Protein AF-A0A9D5WCK4-F1 (afdb_monomer)

Sequence (118 aa):
MNGLLLRILKFCFLVIPVVLTLFILADETGAEFTATKATVRNKEISAKLKEAQMVLDERKKAKTLTQKEEINYQHWINIIRTKAVRKEQRGMSPQETEELSKSLDVLIIEIKTPVESK

pLDDT: mean 76.6, std 17.07, range [36.38, 95.81]

Foldseek 3Di:
DPPPVVVVVVVCVVVVVVVVVVVVVCVVVVVVVVVVVLVVLLVLLVVLLVLLVVLLVVCVVVVQDDPVRSVVLVVLSVVLVVQSVVCVVVPNDPVNSVVSNVSSVVSSCVSNDRPPDD

Mean predicted aligned error: 13.17 Å

Structure (mmCIF, N/CA/C/O backbone):
data_AF-A0A9D5WCK4-F1
#
_entry.id   AF-A0A9D5WCK4-F1
#
loop_
_atom_site.group_PDB
_atom_site.id
_atom_site.type_symbol
_atom_site.label_atom_id
_atom_site.label_alt_id
_atom_site.label_comp_id
_atom_site.label_asym_id
_atom_site.label_entity_id
_atom_site.label_seq_id
_atom_site.pdbx_PDB_ins_code
_atom_site.Cartn_x
_atom_site.Cartn_y
_atom_site.Cartn_z
_atom_site.occupancy
_atom_site.B_iso_or_equiv
_atom_site.auth_seq_id
_atom_site.auth_comp_id
_atom_site.auth_asym_id
_atom_site.auth_atom_id
_atom_site.pdbx_PDB_model_num
ATOM 1 N N . MET A 1 1 ? 37.402 -7.192 -64.177 1.00 49.53 1 MET A N 1
ATOM 2 C CA . MET A 1 1 ? 37.115 -7.590 -62.778 1.00 49.53 1 MET A CA 1
ATOM 3 C C . MET A 1 1 ? 36.560 -6.424 -61.931 1.00 49.53 1 MET A C 1
ATOM 5 O O . MET A 1 1 ? 36.938 -6.295 -60.780 1.00 49.53 1 MET A O 1
ATOM 9 N N . ASN A 1 2 ? 35.617 -5.603 -62.434 1.00 53.66 2 ASN A N 1
ATOM 10 C CA . ASN A 1 2 ? 35.193 -4.368 -61.726 1.00 53.66 2 ASN A CA 1
ATOM 11 C C . ASN A 1 2 ? 33.707 -4.331 -61.303 1.00 53.66 2 ASN A C 1
ATOM 13 O O . ASN A 1 2 ? 33.273 -3.379 -60.665 1.00 53.66 2 ASN A O 1
ATOM 17 N N . GLY A 1 3 ? 32.909 -5.355 -61.632 1.00 53.75 3 GLY A N 1
ATOM 18 C CA . GLY A 1 3 ? 31.467 -5.366 -61.333 1.00 53.75 3 GLY A CA 1
ATOM 19 C C . GLY A 1 3 ? 31.098 -5.856 -59.926 1.00 53.75 3 GLY A C 1
ATOM 20 O O . GLY A 1 3 ? 30.072 -5.451 -59.385 1.00 53.75 3 GLY A O 1
ATOM 21 N N . LEU A 1 4 ? 31.930 -6.712 -59.321 1.00 54.22 4 LEU A N 1
ATOM 22 C CA . LEU A 1 4 ? 31.644 -7.332 -58.022 1.00 54.22 4 LEU A CA 1
ATOM 23 C C . LEU A 1 4 ? 31.910 -6.366 -56.856 1.00 54.22 4 LEU A C 1
ATOM 25 O O . LEU A 1 4 ? 31.062 -6.221 -55.979 1.00 54.22 4 LEU A O 1
ATOM 29 N N . LEU A 1 5 ? 33.030 -5.633 -56.900 1.00 54.12 5 LEU A N 1
ATOM 30 C CA . LEU A 1 5 ? 33.381 -4.636 -55.880 1.00 54.12 5 LEU A CA 1
ATOM 31 C C . LEU A 1 5 ? 32.341 -3.505 -55.799 1.00 54.12 5 LEU A C 1
ATOM 33 O O . LEU A 1 5 ? 31.961 -3.086 -54.710 1.00 54.12 5 LEU A O 1
ATOM 37 N N . LEU A 1 6 ? 31.826 -3.057 -56.950 1.00 54.88 6 LEU A N 1
ATOM 38 C CA . LEU A 1 6 ? 30.839 -1.976 -57.026 1.00 54.88 6 LEU A CA 1
ATOM 39 C C . LEU A 1 6 ? 29.463 -2.392 -56.471 1.00 54.88 6 LEU A C 1
ATOM 41 O O . LEU A 1 6 ? 28.736 -1.564 -55.922 1.00 54.88 6 LEU A O 1
ATOM 45 N N . ARG A 1 7 ? 29.103 -3.678 -56.596 1.00 55.78 7 ARG A N 1
ATOM 46 C CA . ARG A 1 7 ? 27.863 -4.234 -56.031 1.00 55.78 7 ARG A CA 1
ATOM 47 C C . ARG A 1 7 ? 27.941 -4.383 -54.513 1.00 55.78 7 ARG A C 1
ATOM 49 O O . ARG A 1 7 ? 26.968 -4.050 -53.846 1.00 55.78 7 ARG A O 1
ATOM 56 N N . ILE A 1 8 ? 29.088 -4.803 -53.978 1.00 58.22 8 ILE A N 1
ATOM 57 C CA . ILE A 1 8 ? 29.318 -4.911 -52.528 1.00 58.22 8 ILE A CA 1
ATOM 58 C C . ILE A 1 8 ? 29.298 -3.522 -51.876 1.00 58.22 8 ILE A C 1
ATOM 60 O O . ILE A 1 8 ? 28.617 -3.331 -50.873 1.00 58.22 8 ILE A O 1
ATOM 64 N N . LEU A 1 9 ? 29.950 -2.528 -52.493 1.00 56.09 9 LEU A N 1
ATOM 65 C CA . LEU A 1 9 ? 29.974 -1.157 -51.972 1.00 56.09 9 LEU A CA 1
ATOM 66 C C . LEU A 1 9 ? 28.566 -0.540 -51.894 1.00 56.09 9 LEU A C 1
ATOM 68 O O . LEU A 1 9 ? 28.219 0.091 -50.897 1.00 56.09 9 LEU A O 1
ATOM 72 N N . LYS A 1 10 ? 27.733 -0.768 -52.922 1.00 56.44 10 LYS A N 1
ATOM 73 C CA . LYS A 1 10 ? 26.325 -0.337 -52.931 1.00 56.44 10 LYS A CA 1
ATOM 74 C C . LYS A 1 10 ? 25.486 -1.063 -51.881 1.00 56.44 10 LYS A C 1
ATOM 76 O O . LYS A 1 10 ? 24.639 -0.431 -51.264 1.00 56.44 10 LYS A O 1
ATOM 81 N N . PHE A 1 11 ? 25.727 -2.356 -51.661 1.00 56.69 11 PHE A N 1
ATOM 82 C CA . PHE A 1 11 ? 25.021 -3.129 -50.636 1.00 56.69 11 PHE A CA 1
ATOM 83 C C . PHE A 1 11 ? 25.349 -2.628 -49.223 1.00 56.69 11 PHE A C 1
ATOM 85 O O . PHE A 1 11 ? 24.440 -2.416 -48.426 1.00 56.69 11 PHE A O 1
ATOM 92 N N . CYS A 1 12 ? 26.621 -2.347 -48.926 1.00 55.22 12 CYS A N 1
ATOM 93 C CA . CYS A 1 12 ? 27.020 -1.777 -47.637 1.00 55.22 12 CYS A CA 1
ATOM 94 C C . CYS A 1 12 ? 26.398 -0.392 -47.401 1.00 55.22 12 CYS A C 1
ATOM 96 O O . CYS A 1 12 ? 25.876 -0.140 -46.319 1.00 55.22 12 CYS A O 1
ATOM 98 N N . PHE A 1 13 ? 26.375 0.478 -48.417 1.00 56.59 13 PHE A N 1
ATOM 99 C CA . PHE A 1 13 ? 25.777 1.816 -48.303 1.00 56.59 13 PHE A CA 1
ATOM 100 C C . PHE A 1 13 ? 24.265 1.809 -48.049 1.00 56.59 13 PHE A C 1
ATOM 102 O O . PHE A 1 13 ? 23.746 2.773 -47.498 1.00 56.59 13 PHE A O 1
ATOM 109 N N . LEU A 1 14 ? 23.561 0.749 -48.448 1.00 55.12 14 LEU A N 1
ATOM 110 C CA . LEU A 1 14 ? 22.107 0.641 -48.305 1.00 55.12 14 LEU A CA 1
ATOM 111 C C . LEU A 1 14 ? 21.700 -0.079 -47.013 1.00 55.12 14 LEU A C 1
ATOM 113 O O . LEU A 1 14 ? 20.714 0.293 -46.388 1.00 55.12 14 LEU A O 1
ATOM 117 N N . VAL A 1 15 ? 22.472 -1.079 -46.582 1.00 57.16 15 VAL A N 1
ATOM 118 C CA . VAL A 1 15 ? 22.140 -1.894 -45.402 1.00 57.16 15 VAL A CA 1
ATOM 119 C C . VAL A 1 15 ? 22.529 -1.198 -44.095 1.00 57.16 15 VAL A C 1
ATOM 121 O O . VAL A 1 15 ? 21.774 -1.255 -43.129 1.00 57.16 15 VAL A O 1
ATOM 124 N N . ILE A 1 16 ? 23.663 -0.492 -44.058 1.00 57.97 16 ILE A N 1
ATOM 125 C CA . ILE A 1 16 ? 24.141 0.193 -42.846 1.00 57.97 16 ILE A CA 1
ATOM 126 C C . ILE A 1 16 ? 23.144 1.250 -42.326 1.00 57.97 16 ILE A C 1
ATOM 128 O O . ILE A 1 16 ? 22.817 1.191 -41.140 1.00 57.97 16 ILE A O 1
ATOM 132 N N . PRO A 1 17 ? 22.605 2.180 -43.144 1.00 57.19 17 PRO A N 1
ATOM 133 C CA . PRO A 1 17 ? 21.674 3.185 -42.633 1.00 57.19 17 PRO A CA 1
ATOM 134 C C . PRO A 1 17 ? 20.329 2.593 -42.201 1.00 57.19 17 PRO A C 1
ATOM 136 O O . PRO A 1 17 ? 19.751 3.103 -41.248 1.00 57.19 17 PRO 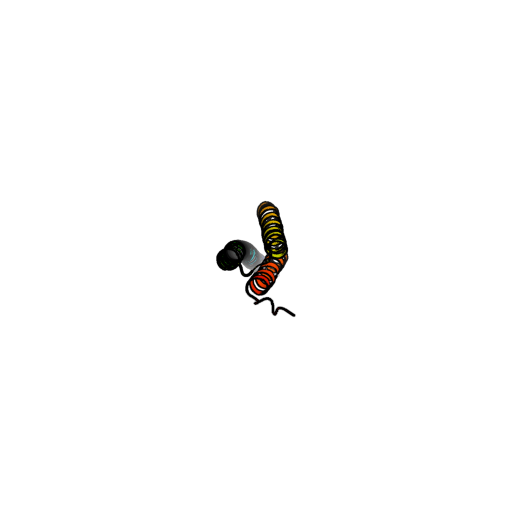A O 1
ATOM 139 N N . VAL A 1 18 ? 19.855 1.510 -42.835 1.00 59.03 18 VAL A N 1
ATOM 140 C CA . VAL A 1 18 ? 18.597 0.824 -42.468 1.00 59.03 18 VAL A CA 1
ATOM 141 C C . VAL A 1 18 ? 18.728 0.105 -41.126 1.00 59.03 18 VAL A C 1
ATOM 143 O O . VAL A 1 18 ? 17.836 0.186 -40.286 1.00 59.03 18 VAL A O 1
ATOM 146 N N . VAL A 1 19 ? 19.860 -0.561 -40.883 1.00 58.88 19 VAL A N 1
ATOM 147 C CA . VAL A 1 19 ? 20.131 -1.184 -39.580 1.00 58.88 19 VAL A CA 1
ATOM 148 C C . VAL A 1 19 ? 20.280 -0.106 -38.504 1.00 58.88 19 VAL A C 1
ATOM 150 O O . VAL A 1 19 ? 19.686 -0.233 -37.438 1.00 58.88 19 VAL A O 1
ATOM 153 N N . LEU A 1 20 ? 20.985 0.993 -38.791 1.00 55.75 20 LEU A N 1
ATOM 154 C CA . LEU A 1 20 ? 21.147 2.094 -37.839 1.00 55.75 20 LEU A CA 1
ATOM 155 C C . LEU A 1 20 ? 19.806 2.764 -37.485 1.00 55.75 20 LEU A C 1
ATOM 157 O O . LEU A 1 20 ? 19.558 3.035 -36.316 1.00 55.75 20 LEU A O 1
ATOM 161 N N . THR A 1 21 ? 18.915 2.974 -38.462 1.00 56.66 21 THR A N 1
ATOM 162 C CA . THR A 1 21 ? 17.569 3.524 -38.199 1.00 56.66 21 THR A CA 1
ATOM 163 C C . THR A 1 21 ? 16.695 2.568 -37.398 1.00 56.66 21 THR A C 1
ATOM 165 O O . THR A 1 21 ? 15.975 3.030 -36.522 1.00 56.66 21 THR A O 1
ATOM 168 N N . LEU A 1 22 ? 16.780 1.253 -37.628 1.00 55.06 22 LEU A N 1
ATOM 169 C CA . LEU A 1 22 ? 16.075 0.263 -36.803 1.00 55.06 22 LEU A CA 1
ATOM 170 C C . LEU A 1 22 ? 16.577 0.24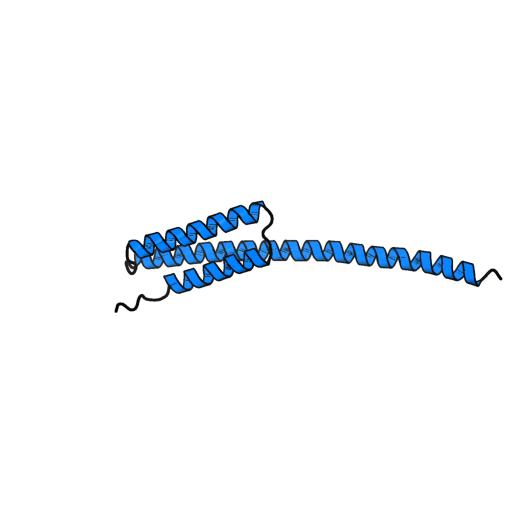8 -35.353 1.00 55.06 22 LEU A C 1
ATOM 172 O O . LEU A 1 22 ? 15.767 0.136 -34.437 1.00 55.06 22 LEU A O 1
ATOM 176 N N . PHE A 1 23 ? 17.888 0.396 -35.136 1.00 51.91 23 PHE A N 1
ATOM 177 C CA . PHE A 1 23 ? 18.455 0.497 -33.788 1.00 51.91 23 PHE A CA 1
ATOM 178 C C . PHE A 1 23 ? 18.030 1.787 -33.073 1.00 51.91 23 PHE A C 1
ATOM 180 O O . PHE A 1 23 ? 17.685 1.728 -31.898 1.00 51.91 23 PHE A O 1
ATOM 187 N N . ILE A 1 24 ? 17.989 2.924 -33.777 1.00 53.19 24 ILE A N 1
ATOM 188 C CA . ILE A 1 24 ? 17.540 4.205 -33.206 1.00 53.19 24 ILE A CA 1
ATOM 189 C C . ILE A 1 24 ? 16.034 4.171 -32.892 1.00 53.19 24 ILE A C 1
ATOM 191 O O . ILE A 1 24 ? 15.630 4.572 -31.804 1.00 53.19 24 ILE A O 1
ATOM 195 N N . LEU A 1 25 ? 15.199 3.617 -33.782 1.00 49.41 25 LEU A N 1
ATOM 196 C CA . LEU A 1 25 ? 13.756 3.487 -33.530 1.00 49.41 25 LEU A CA 1
ATOM 197 C C . LEU A 1 25 ? 13.446 2.554 -32.351 1.00 49.41 25 LEU A C 1
ATOM 199 O O . LEU A 1 25 ? 12.505 2.809 -31.602 1.00 49.41 25 LEU A O 1
ATOM 203 N N . ALA A 1 26 ? 14.204 1.466 -32.184 1.00 51.16 26 ALA A N 1
ATOM 204 C CA . ALA A 1 26 ? 14.028 0.545 -31.062 1.00 51.16 26 ALA A CA 1
ATOM 205 C C . ALA A 1 26 ? 14.395 1.193 -29.714 1.00 51.16 26 ALA A C 1
ATOM 207 O O . ALA A 1 26 ? 13.756 0.901 -28.703 1.00 51.16 26 ALA A O 1
ATOM 208 N N . ASP A 1 27 ? 15.385 2.088 -29.708 1.00 51.62 27 ASP A N 1
ATOM 209 C CA . ASP A 1 27 ? 15.812 2.814 -28.510 1.00 51.62 27 ASP A CA 1
ATOM 210 C C . ASP A 1 27 ? 14.790 3.894 -28.110 1.00 51.62 27 ASP A C 1
ATOM 212 O O . ASP A 1 27 ? 14.373 3.959 -26.952 1.00 51.62 27 ASP A O 1
ATOM 216 N N . GLU A 1 28 ? 14.272 4.663 -29.077 1.00 51.94 28 GLU A N 1
ATOM 217 C CA . GLU A 1 28 ? 13.244 5.683 -28.816 1.00 51.94 28 GLU A CA 1
ATOM 218 C C . GLU A 1 28 ? 11.906 5.067 -28.376 1.00 51.94 28 GLU A C 1
ATOM 220 O O . GLU A 1 28 ? 11.306 5.501 -27.389 1.00 51.94 28 GLU A O 1
ATOM 225 N N . THR A 1 29 ? 11.462 3.995 -29.040 1.00 54.88 29 THR A N 1
ATOM 226 C CA . THR A 1 29 ? 10.218 3.301 -28.659 1.00 54.88 29 THR A CA 1
ATOM 227 C C . THR A 1 29 ? 10.344 2.562 -27.324 1.00 54.88 29 THR A C 1
ATOM 229 O O . THR A 1 29 ? 9.387 2.517 -26.545 1.00 54.88 29 THR A O 1
ATOM 232 N N . GLY A 1 30 ? 11.525 2.024 -27.006 1.00 56.00 30 GLY A N 1
ATOM 233 C CA . GLY A 1 30 ? 11.819 1.417 -25.708 1.00 56.00 30 GLY A CA 1
ATOM 234 C C . GLY A 1 30 ? 11.820 2.434 -24.562 1.00 56.00 30 GLY A C 1
ATOM 235 O O . GLY A 1 30 ? 11.247 2.173 -23.496 1.00 56.00 30 GLY A O 1
ATOM 236 N N . ALA A 1 31 ? 12.404 3.613 -24.776 1.00 58.62 31 ALA A N 1
ATOM 237 C CA . ALA A 1 31 ? 12.432 4.696 -23.796 1.00 58.62 31 ALA A CA 1
ATOM 238 C C . ALA A 1 31 ? 11.026 5.257 -23.505 1.00 58.62 31 ALA A C 1
ATOM 240 O O . ALA A 1 31 ? 10.644 5.391 -22.339 1.00 58.62 31 ALA A O 1
ATOM 241 N N . GLU A 1 32 ? 10.202 5.500 -24.530 1.00 57.06 32 GLU A N 1
ATOM 242 C CA . GLU A 1 32 ? 8.820 5.966 -24.330 1.00 57.06 32 GLU A CA 1
ATOM 243 C C . GLU A 1 32 ? 7.937 4.921 -23.630 1.00 57.06 32 GLU A C 1
ATOM 245 O O . GLU A 1 32 ? 7.157 5.250 -22.725 1.00 57.06 32 GLU A O 1
ATOM 250 N N . PHE A 1 33 ? 8.075 3.638 -23.985 1.00 56.59 33 PHE A N 1
ATOM 251 C CA . PHE A 1 33 ? 7.302 2.565 -23.358 1.00 56.59 33 PHE A CA 1
ATOM 252 C C . PHE A 1 33 ? 7.681 2.366 -21.882 1.00 56.59 33 PHE A C 1
ATOM 254 O O . PHE A 1 33 ? 6.812 2.186 -21.021 1.00 56.59 33 PHE A O 1
ATOM 261 N N . THR A 1 34 ? 8.976 2.437 -21.560 1.00 59.31 34 THR A N 1
ATOM 262 C CA . THR A 1 34 ? 9.467 2.320 -20.178 1.00 59.31 34 THR A CA 1
ATOM 263 C C . THR A 1 34 ? 9.063 3.521 -19.320 1.00 59.31 34 THR A C 1
ATOM 265 O O . THR A 1 34 ? 8.579 3.317 -18.202 1.00 59.31 34 THR A O 1
ATOM 268 N N . ALA A 1 35 ? 9.143 4.746 -19.850 1.00 60.34 35 ALA A N 1
ATOM 269 C CA . ALA A 1 35 ? 8.691 5.962 -19.168 1.00 60.34 35 ALA A CA 1
ATOM 270 C C . ALA A 1 35 ? 7.176 5.950 -18.886 1.00 60.34 35 ALA A C 1
ATOM 272 O O . ALA A 1 35 ? 6.726 6.284 -17.782 1.00 60.34 35 ALA A O 1
ATOM 273 N N . THR A 1 36 ? 6.377 5.486 -19.850 1.00 61.53 36 THR A N 1
ATOM 274 C CA . THR A 1 36 ? 4.920 5.357 -19.692 1.00 61.53 36 THR A CA 1
ATOM 275 C C . THR A 1 36 ? 4.576 4.319 -18.623 1.00 61.53 36 THR A C 1
ATOM 277 O O . THR A 1 36 ? 3.773 4.578 -17.723 1.00 61.53 36 THR A O 1
ATOM 280 N N . LYS A 1 37 ? 5.235 3.155 -18.658 1.00 59.75 37 LYS A N 1
ATOM 281 C CA . LYS A 1 37 ? 5.031 2.078 -17.682 1.00 59.75 37 LYS A CA 1
ATOM 282 C C . LYS A 1 37 ? 5.437 2.492 -16.265 1.00 59.75 37 LYS A C 1
ATOM 284 O O . LYS A 1 37 ? 4.719 2.169 -15.321 1.00 59.75 37 LYS A O 1
ATOM 289 N N . ALA A 1 38 ? 6.539 3.225 -16.103 1.00 62.84 38 ALA A N 1
ATOM 290 C CA . ALA A 1 38 ? 6.958 3.765 -14.808 1.00 62.84 38 ALA A CA 1
ATOM 291 C C . ALA A 1 38 ? 5.920 4.752 -14.245 1.00 62.84 38 ALA A C 1
ATOM 293 O O . ALA A 1 38 ? 5.507 4.637 -13.092 1.00 62.84 38 ALA A O 1
ATOM 294 N N . THR A 1 39 ? 5.408 5.653 -15.089 1.00 66.81 39 THR A N 1
ATOM 295 C CA . THR A 1 39 ? 4.386 6.638 -14.700 1.00 66.81 39 THR A CA 1
ATOM 296 C C . THR A 1 39 ? 3.082 5.975 -14.243 1.00 66.81 39 THR A C 1
ATOM 298 O O . THR A 1 39 ? 2.497 6.374 -13.234 1.00 66.81 39 THR A O 1
ATOM 301 N N . VAL 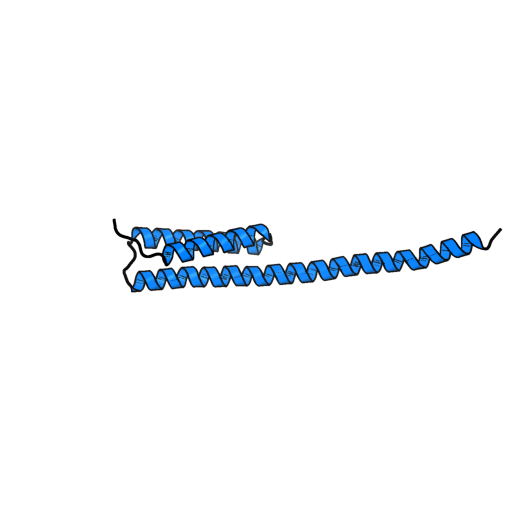A 1 40 ? 2.617 4.942 -14.956 1.00 64.50 40 VAL A N 1
ATOM 302 C CA . VAL A 1 40 ? 1.413 4.179 -14.578 1.00 64.50 40 VAL A CA 1
ATOM 303 C C . VAL A 1 40 ? 1.591 3.515 -13.215 1.00 64.50 40 VAL A C 1
ATOM 305 O O . VAL A 1 40 ? 0.701 3.594 -12.369 1.00 64.50 40 VAL A O 1
ATOM 308 N N . ARG A 1 41 ? 2.754 2.914 -12.961 1.00 74.06 41 ARG A N 1
ATOM 309 C CA . ARG A 1 41 ? 2.999 2.228 -11.693 1.00 74.06 41 ARG A CA 1
ATOM 310 C C . ARG A 1 41 ? 3.175 3.182 -10.502 1.00 74.06 41 ARG A C 1
ATOM 312 O O . ARG A 1 41 ? 2.749 2.854 -9.398 1.00 74.06 41 ARG A O 1
ATOM 319 N N . ASN A 1 42 ? 3.712 4.386 -10.708 1.00 75.25 42 ASN A N 1
ATOM 320 C CA . ASN A 1 42 ? 3.728 5.414 -9.657 1.00 75.25 42 ASN A CA 1
ATOM 321 C C . ASN A 1 42 ? 2.305 5.844 -9.267 1.00 75.25 42 ASN A C 1
ATOM 323 O O . ASN A 1 42 ? 2.005 6.006 -8.080 1.00 75.25 42 ASN A O 1
ATOM 327 N N . LYS A 1 43 ? 1.398 5.965 -10.247 1.00 83.19 43 LYS A N 1
ATOM 328 C CA . LYS A 1 43 ? -0.027 6.220 -9.975 1.00 83.19 43 LYS A CA 1
ATOM 329 C C . LYS A 1 43 ? -0.666 5.074 -9.191 1.00 83.19 43 LYS A C 1
ATOM 331 O O . LYS A 1 43 ? -1.449 5.338 -8.282 1.00 83.19 43 LYS A O 1
ATOM 336 N N . GLU A 1 44 ? -0.302 3.830 -9.492 1.00 87.62 44 GLU A N 1
ATOM 337 C CA . GLU A 1 44 ? -0.775 2.648 -8.764 1.00 87.62 44 GLU A CA 1
ATOM 338 C C . GLU A 1 44 ? -0.349 2.671 -7.285 1.00 87.62 44 GLU A C 1
ATOM 340 O O . GLU A 1 44 ? -1.199 2.532 -6.406 1.00 87.62 44 GLU A O 1
ATOM 345 N N . ILE A 1 45 ? 0.931 2.937 -6.987 1.00 90.12 45 ILE A N 1
ATOM 346 C CA . ILE A 1 45 ? 1.413 3.073 -5.597 1.00 90.12 45 ILE A CA 1
ATOM 347 C C . ILE A 1 45 ? 0.653 4.183 -4.864 1.00 90.12 45 ILE A C 1
ATOM 349 O O . ILE A 1 45 ? 0.248 4.008 -3.714 1.00 90.12 45 ILE A O 1
ATOM 353 N N . SER A 1 46 ? 0.451 5.328 -5.521 1.00 89.25 46 SER A N 1
ATOM 354 C CA . SER A 1 46 ? -0.277 6.457 -4.936 1.00 89.25 46 SER A CA 1
ATOM 355 C C . SER A 1 46 ? -1.727 6.090 -4.600 1.00 89.25 46 SER A C 1
ATOM 357 O O . SER A 1 46 ? -2.204 6.377 -3.498 1.00 89.25 46 SER A O 1
ATOM 359 N N . ALA A 1 47 ? -2.409 5.381 -5.506 1.00 92.69 47 ALA A N 1
ATOM 360 C CA . ALA A 1 47 ? -3.763 4.884 -5.281 1.00 92.69 47 ALA A CA 1
ATOM 361 C C . ALA A 1 47 ? -3.824 3.911 -4.093 1.00 92.69 47 ALA A C 1
ATOM 363 O O . ALA A 1 47 ? -4.667 4.081 -3.213 1.00 92.69 47 ALA A O 1
ATOM 364 N N . LYS A 1 48 ? -2.887 2.960 -4.005 1.00 93.62 48 LYS A N 1
ATOM 365 C CA . LYS A 1 48 ? -2.822 1.992 -2.898 1.00 93.62 48 LYS A CA 1
ATOM 366 C C . LYS A 1 48 ? -2.484 2.636 -1.554 1.00 93.62 48 LYS A C 1
ATOM 368 O O . LYS A 1 48 ? -3.061 2.271 -0.537 1.00 93.62 48 LYS A O 1
ATOM 373 N N . LEU A 1 49 ? -1.607 3.642 -1.520 1.00 93.94 49 LEU A N 1
ATOM 374 C CA . LEU A 1 49 ? -1.350 4.424 -0.302 1.00 93.94 49 LEU A CA 1
ATOM 375 C C . LEU A 1 49 ? -2.607 5.147 0.189 1.00 93.94 49 LEU A C 1
ATOM 377 O O . LEU A 1 49 ? -2.839 5.230 1.397 1.00 93.94 49 LEU A O 1
ATOM 381 N N . LYS A 1 50 ? -3.409 5.681 -0.739 1.00 94.00 50 LYS A N 1
ATOM 382 C CA . LYS A 1 50 ? -4.690 6.312 -0.414 1.00 94.00 50 LYS A CA 1
ATOM 383 C C . LYS A 1 50 ? -5.697 5.286 0.100 1.00 94.00 50 LYS A C 1
ATOM 385 O O . LYS A 1 50 ? -6.365 5.561 1.091 1.00 94.00 50 LYS A O 1
ATOM 390 N N . GLU A 1 51 ? -5.772 4.115 -0.528 1.00 94.00 51 GLU A N 1
ATOM 391 C CA . GLU A 1 51 ? -6.626 3.021 -0.063 1.00 94.00 51 GLU A CA 1
ATOM 392 C C . GLU A 1 51 ? -6.229 2.556 1.343 1.00 94.00 51 GLU A C 1
ATOM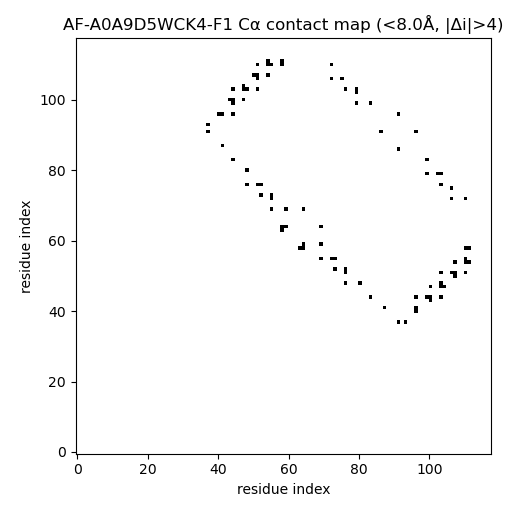 394 O O . GLU A 1 51 ? -7.079 2.517 2.224 1.00 94.00 51 GLU A O 1
ATOM 399 N N . ALA A 1 52 ? -4.945 2.284 1.593 1.00 93.81 52 ALA A N 1
ATOM 400 C CA . ALA A 1 52 ? -4.461 1.859 2.906 1.00 93.81 52 ALA A CA 1
ATOM 401 C C . ALA A 1 52 ? -4.825 2.863 4.012 1.00 93.81 52 ALA A C 1
ATOM 403 O O . ALA A 1 52 ? -5.285 2.465 5.082 1.00 93.81 52 ALA A O 1
ATOM 404 N N . GLN A 1 53 ? -4.674 4.166 3.743 1.00 95.25 53 GLN A N 1
ATOM 405 C CA . GLN A 1 53 ? -5.072 5.208 4.691 1.00 95.25 53 GLN A CA 1
ATOM 406 C C . GLN A 1 53 ? -6.588 5.230 4.907 1.00 95.25 53 GLN A C 1
ATOM 408 O O . GLN A 1 53 ? -7.040 5.300 6.043 1.00 95.25 53 GLN A O 1
ATOM 413 N N . MET A 1 54 ? -7.371 5.135 3.833 1.00 95.81 54 MET A N 1
ATOM 414 C CA . MET A 1 54 ? -8.832 5.134 3.909 1.00 95.81 54 MET A CA 1
ATOM 415 C C . MET A 1 54 ? -9.355 3.956 4.736 1.00 95.81 54 MET A C 1
ATOM 417 O O . MET A 1 54 ? -10.192 4.147 5.611 1.00 95.81 54 MET A O 1
ATOM 421 N N . VAL A 1 55 ? -8.814 2.758 4.517 1.00 93.88 55 VAL A N 1
ATOM 422 C CA . VAL A 1 55 ? -9.179 1.548 5.265 1.00 93.88 55 VAL A CA 1
ATOM 423 C C . VAL A 1 55 ? -8.813 1.688 6.747 1.00 93.88 55 VAL A C 1
ATOM 425 O O . VAL A 1 55 ? -9.599 1.317 7.621 1.00 93.88 55 VAL A O 1
ATOM 428 N N . LEU A 1 56 ? -7.638 2.250 7.053 1.00 92.38 56 LEU A N 1
ATOM 429 C CA . LEU A 1 56 ? -7.239 2.530 8.432 1.00 92.38 56 LEU A CA 1
ATOM 430 C C . LEU A 1 56 ? -8.200 3.526 9.098 1.00 92.38 56 LEU A C 1
ATOM 432 O O . LEU A 1 56 ? -8.644 3.300 10.225 1.00 92.38 56 LEU A O 1
ATOM 436 N N . ASP A 1 57 ? -8.570 4.591 8.388 1.00 92.38 57 ASP A N 1
ATOM 437 C CA . ASP A 1 57 ? -9.498 5.611 8.874 1.00 92.38 57 ASP A CA 1
ATOM 438 C C . ASP A 1 57 ? -10.910 5.042 9.100 1.00 92.38 57 ASP A C 1
ATOM 440 O O . ASP A 1 57 ? -11.565 5.385 10.086 1.00 92.38 57 ASP A O 1
ATOM 444 N N . GLU A 1 58 ? -11.389 4.156 8.224 1.00 91.62 58 GLU A N 1
ATOM 445 C CA . GLU A 1 58 ? -12.663 3.442 8.383 1.00 9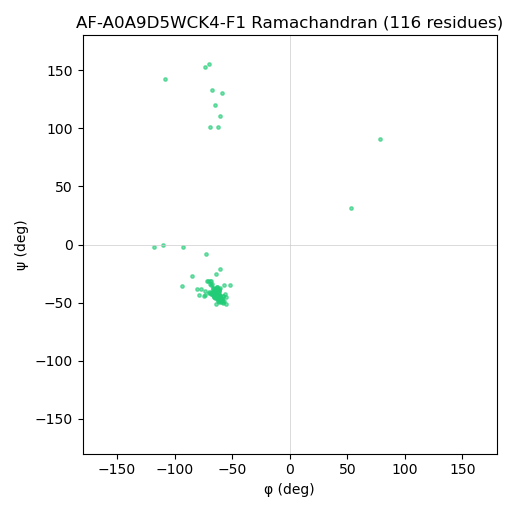1.62 58 GLU A CA 1
ATOM 446 C C . GLU A 1 58 ? -12.668 2.582 9.649 1.00 91.62 58 GLU A C 1
ATOM 448 O O . GLU A 1 58 ? -13.591 2.669 10.463 1.00 91.62 58 GLU A O 1
ATOM 453 N N . ARG A 1 59 ? -11.602 1.810 9.872 1.00 87.19 59 ARG A N 1
ATOM 454 C CA . ARG A 1 59 ? -11.458 0.940 11.049 1.00 87.19 59 ARG A CA 1
ATOM 455 C C . ARG A 1 59 ? -11.301 1.741 12.343 1.00 87.19 59 ARG A C 1
ATOM 457 O O . ARG A 1 59 ? -11.858 1.363 13.376 1.00 87.19 59 ARG A O 1
ATOM 464 N N . LYS A 1 60 ? -10.626 2.893 12.279 1.00 88.12 60 LYS A N 1
ATOM 465 C CA . LYS A 1 60 ? -10.548 3.867 13.376 1.00 88.12 60 LYS A CA 1
ATOM 466 C C . LYS A 1 60 ? -11.920 4.450 13.716 1.00 88.12 60 LYS A C 1
ATOM 468 O O . LYS A 1 60 ? -12.296 4.484 14.886 1.00 88.12 60 LYS A O 1
ATOM 473 N N . LYS A 1 61 ? -12.696 4.873 12.711 1.00 88.00 61 LYS A N 1
ATOM 474 C CA . LYS A 1 61 ? -14.070 5.379 12.901 1.00 88.00 61 LYS A CA 1
ATOM 475 C C . LYS A 1 61 ? -14.990 4.316 13.495 1.00 88.00 61 LYS A C 1
ATOM 477 O O . LYS A 1 61 ? -15.786 4.632 14.375 1.00 88.00 61 LYS A O 1
ATOM 482 N N . ALA A 1 62 ? -14.839 3.067 13.061 1.00 87.12 62 ALA A N 1
ATOM 483 C CA . ALA A 1 62 ? -15.573 1.927 13.596 1.00 87.12 62 ALA A CA 1
ATOM 484 C C . ALA A 1 62 ? -15.103 1.498 15.004 1.00 87.12 62 ALA A C 1
ATOM 486 O O . ALA A 1 62 ? -15.749 0.656 15.622 1.00 87.12 62 ALA A O 1
ATOM 487 N N . LYS A 1 63 ? -14.004 2.073 15.525 1.00 82.88 63 LYS A N 1
ATOM 488 C CA . LYS A 1 63 ? -13.367 1.715 16.807 1.00 82.88 63 LYS A CA 1
ATOM 489 C C . LYS A 1 63 ? -13.039 0.220 16.924 1.00 82.88 63 LYS A C 1
ATOM 491 O O . LYS A 1 63 ? -13.063 -0.340 18.015 1.00 82.88 63 LYS A O 1
ATOM 496 N N . THR A 1 64 ? -12.726 -0.425 15.800 1.00 83.00 64 THR A N 1
ATOM 497 C CA . THR A 1 64 ? -12.422 -1.866 15.741 1.00 83.00 64 THR A CA 1
ATOM 498 C C . THR A 1 64 ? -10.931 -2.175 15.863 1.00 83.00 64 THR A C 1
ATOM 500 O O . THR A 1 64 ? -10.553 -3.338 15.792 1.00 83.00 64 THR A O 1
ATOM 503 N N . LEU A 1 65 ? -10.083 -1.149 15.961 1.00 84.38 65 LEU A N 1
ATOM 504 C CA . LEU A 1 65 ? -8.638 -1.280 16.139 1.00 84.38 65 LEU A CA 1
ATOM 505 C C . LEU A 1 65 ? -8.249 -0.869 17.552 1.00 84.38 65 LEU A C 1
ATOM 507 O O . LEU A 1 65 ? -8.769 0.106 18.099 1.00 84.38 65 LEU A O 1
ATOM 511 N N . THR A 1 66 ? -7.279 -1.574 18.120 1.00 87.12 66 THR A N 1
ATOM 512 C CA . THR A 1 66 ? -6.588 -1.112 19.320 1.00 87.12 66 THR A CA 1
ATOM 513 C C . THR A 1 66 ? -5.704 0.095 18.990 1.00 87.12 66 THR A C 1
ATOM 515 O O . THR A 1 66 ? -5.216 0.253 17.870 1.00 87.12 66 THR A O 1
ATOM 518 N N . GLN A 1 67 ? -5.418 0.936 19.989 1.00 87.00 67 GLN A N 1
ATOM 519 C CA . GLN A 1 67 ? -4.509 2.080 19.823 1.00 87.00 67 GLN A CA 1
ATOM 520 C C . GLN A 1 67 ? -3.113 1.648 19.337 1.00 87.00 67 GLN A C 1
ATOM 522 O O . GLN A 1 67 ? -2.469 2.351 18.560 1.00 87.00 67 GLN A O 1
ATOM 527 N N . LYS A 1 68 ? -2.646 0.472 19.776 1.00 88.75 68 LYS A N 1
ATOM 528 C CA . LYS A 1 68 ? -1.363 -0.097 19.353 1.00 88.75 68 LYS A CA 1
ATOM 529 C C . LYS A 1 68 ? -1.370 -0.452 17.864 1.00 88.75 68 LYS A C 1
ATOM 531 O O . LYS A 1 68 ? -0.404 -0.143 17.171 1.00 88.75 68 LYS A O 1
ATOM 536 N N . GLU A 1 69 ? -2.437 -1.083 17.378 1.00 88.88 69 GLU A N 1
ATOM 537 C CA . GLU A 1 69 ? -2.588 -1.421 15.959 1.00 88.88 69 GLU A CA 1
ATOM 538 C C . GLU A 1 69 ? -2.712 -0.168 15.095 1.00 88.88 69 GLU A C 1
ATOM 540 O O . GLU A 1 69 ? -2.044 -0.082 14.070 1.00 88.88 69 GLU A O 1
ATOM 545 N N . GLU A 1 70 ? -3.481 0.834 15.537 1.00 89.00 70 GLU A N 1
ATOM 546 C CA . GLU A 1 70 ? -3.591 2.119 14.837 1.00 89.00 70 GLU A CA 1
ATOM 547 C C . GLU A 1 70 ? -2.211 2.761 14.635 1.00 89.00 70 GLU A C 1
ATOM 549 O O . GLU A 1 70 ? -1.840 3.108 13.510 1.00 89.00 70 GLU A O 1
ATOM 554 N N . ILE A 1 71 ? -1.421 2.870 15.710 1.00 92.19 71 ILE A N 1
ATOM 555 C CA . ILE A 1 71 ? -0.067 3.435 15.654 1.00 92.19 71 ILE A CA 1
ATOM 556 C C . ILE A 1 71 ? 0.823 2.611 14.719 1.00 92.19 71 ILE A C 1
ATOM 558 O O . ILE A 1 71 ? 1.550 3.183 13.904 1.00 92.19 71 ILE A O 1
ATOM 562 N N . ASN A 1 72 ? 0.763 1.280 14.812 1.00 92.88 72 ASN A N 1
ATOM 563 C CA . ASN A 1 72 ? 1.585 0.391 13.997 1.00 92.88 72 ASN A CA 1
ATOM 564 C C . ASN A 1 72 ? 1.252 0.524 12.503 1.00 92.88 72 ASN A C 1
ATOM 566 O O . ASN A 1 72 ? 2.144 0.771 11.694 1.00 92.88 72 ASN A O 1
ATOM 570 N N . TYR A 1 73 ? -0.024 0.433 12.124 1.00 94.00 73 TYR A N 1
ATOM 571 C CA . TYR A 1 73 ? -0.436 0.554 10.726 1.00 94.00 73 TYR A CA 1
ATOM 572 C C . TYR A 1 73 ? -0.143 1.943 10.159 1.00 94.00 73 TYR A C 1
ATOM 574 O O . TYR A 1 73 ? 0.401 2.052 9.058 1.00 94.00 73 TYR A O 1
ATOM 582 N N . GLN A 1 74 ? -0.394 3.008 10.924 1.00 94.62 74 GLN A N 1
ATOM 583 C CA . GLN A 1 74 ? -0.044 4.361 10.494 1.00 94.62 74 GLN A CA 1
ATOM 584 C C . GLN A 1 74 ? 1.469 4.517 10.282 1.00 94.62 74 GLN A C 1
ATOM 586 O O . GLN A 1 74 ? 1.901 5.174 9.328 1.00 94.62 74 GLN A O 1
ATOM 591 N N . HIS A 1 75 ? 2.285 3.901 11.142 1.00 94.62 75 HIS A N 1
ATOM 592 C CA . HIS A 1 75 ? 3.737 3.893 11.002 1.00 94.62 75 HIS A CA 1
ATOM 593 C C . HIS A 1 75 ? 4.180 3.188 9.713 1.00 94.62 75 HIS A C 1
ATOM 595 O O . HIS A 1 75 ? 4.977 3.749 8.957 1.00 94.62 75 HIS A O 1
ATOM 601 N N . TRP A 1 76 ? 3.613 2.019 9.402 1.00 94.56 76 TRP A N 1
ATOM 602 C CA . TRP A 1 76 ? 3.903 1.291 8.163 1.00 94.56 76 TRP A CA 1
ATOM 603 C C . TRP A 1 76 ? 3.512 2.072 6.908 1.00 94.56 76 TRP A C 1
ATOM 605 O O . TRP A 1 76 ? 4.333 2.202 5.996 1.00 94.56 76 TRP A O 1
ATOM 615 N N . ILE A 1 77 ? 2.316 2.673 6.883 1.00 94.56 77 ILE A N 1
ATOM 616 C CA . ILE A 1 77 ? 1.881 3.548 5.780 1.00 94.56 77 ILE A CA 1
ATOM 617 C C . ILE A 1 77 ? 2.894 4.680 5.573 1.00 94.56 77 ILE A C 1
ATOM 619 O O . ILE A 1 77 ? 3.300 4.963 4.442 1.00 94.56 77 ILE A O 1
ATOM 623 N N . ASN A 1 78 ? 3.347 5.312 6.659 1.00 94.69 78 ASN A N 1
ATOM 624 C CA . ASN A 1 78 ? 4.309 6.407 6.589 1.00 94.69 78 ASN A CA 1
ATOM 625 C C . ASN A 1 78 ? 5.681 5.947 6.072 1.00 94.69 78 ASN A C 1
ATOM 627 O O . ASN A 1 78 ? 6.251 6.621 5.213 1.00 94.69 78 ASN A O 1
ATOM 631 N N . ILE A 1 79 ? 6.189 4.792 6.519 1.00 94.25 79 ILE A N 1
ATOM 632 C CA . ILE A 1 79 ? 7.444 4.216 6.008 1.00 94.25 79 ILE A CA 1
ATOM 633 C C . ILE A 1 79 ? 7.360 3.997 4.497 1.00 94.25 79 ILE A C 1
ATOM 635 O O . ILE A 1 79 ? 8.262 4.411 3.761 1.00 94.25 79 ILE A O 1
ATOM 639 N N . ILE A 1 80 ? 6.292 3.347 4.026 1.00 93.38 80 ILE A N 1
ATOM 640 C CA . ILE A 1 80 ? 6.118 3.039 2.603 1.00 93.38 80 ILE A CA 1
ATOM 641 C C . ILE A 1 80 ? 6.011 4.336 1.797 1.00 93.38 80 ILE A C 1
ATOM 643 O O . ILE A 1 80 ? 6.694 4.477 0.783 1.00 93.38 80 ILE A O 1
ATOM 647 N N 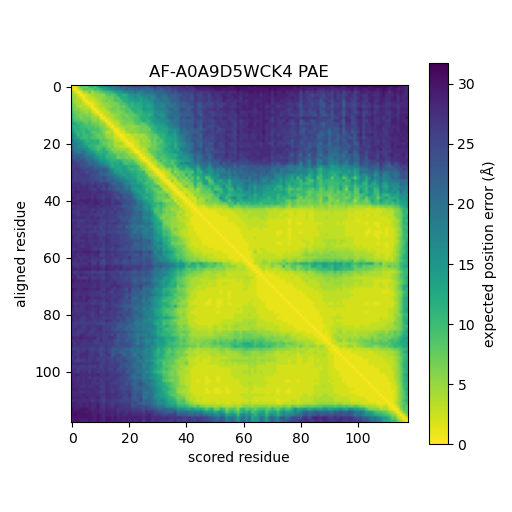. ARG A 1 81 ? 5.248 5.323 2.285 1.00 92.50 81 ARG A N 1
ATOM 648 C CA . ARG A 1 81 ? 5.134 6.649 1.660 1.00 92.50 81 ARG A CA 1
ATOM 649 C C . ARG A 1 81 ? 6.496 7.329 1.520 1.00 92.50 81 ARG A C 1
ATOM 651 O O . ARG A 1 81 ? 6.840 7.797 0.438 1.00 92.50 81 ARG A O 1
ATOM 658 N N . THR A 1 82 ? 7.305 7.355 2.579 1.00 91.81 82 THR A N 1
ATOM 659 C CA . THR A 1 82 ? 8.647 7.955 2.530 1.00 91.81 82 THR A CA 1
ATOM 660 C C . THR A 1 82 ? 9.567 7.224 1.553 1.00 91.81 82 THR A C 1
ATOM 662 O O . THR A 1 82 ? 10.318 7.873 0.822 1.00 91.81 82 THR A O 1
ATOM 665 N N . LYS A 1 83 ? 9.516 5.886 1.510 1.00 90.56 83 LYS A N 1
ATOM 666 C CA . LYS A 1 83 ? 10.286 5.099 0.535 1.00 90.56 83 LYS A CA 1
ATOM 667 C C . LYS A 1 83 ? 9.857 5.417 -0.897 1.00 90.56 83 LYS A C 1
ATOM 669 O O . LYS A 1 83 ? 10.729 5.644 -1.729 1.00 90.56 83 LYS A O 1
ATOM 674 N N . ALA A 1 84 ? 8.553 5.487 -1.165 1.00 88.31 84 ALA A N 1
ATOM 675 C CA . ALA A 1 84 ? 8.021 5.811 -2.486 1.00 88.31 84 ALA A CA 1
ATOM 676 C C . ALA A 1 84 ? 8.517 7.180 -2.977 1.00 88.31 84 ALA A C 1
ATOM 678 O O . ALA A 1 84 ? 9.105 7.257 -4.051 1.00 88.31 84 ALA A O 1
ATOM 679 N N . VAL A 1 85 ? 8.401 8.225 -2.147 1.00 85.75 85 VAL A N 1
ATOM 680 C CA . VAL A 1 85 ? 8.854 9.588 -2.490 1.00 85.75 85 VAL A CA 1
ATOM 681 C C . VAL A 1 85 ? 10.358 9.635 -2.771 1.00 85.75 85 VAL A C 1
ATOM 683 O O . VAL A 1 85 ? 10.790 10.195 -3.775 1.00 85.75 85 VAL A O 1
ATOM 686 N N . ARG A 1 86 ? 11.182 9.024 -1.907 1.00 85.56 86 ARG A N 1
ATOM 687 C CA . ARG A 1 86 ? 12.645 9.027 -2.093 1.00 85.56 86 ARG A CA 1
ATOM 688 C C . ARG A 1 86 ? 13.078 8.306 -3.365 1.00 85.56 86 ARG A C 1
ATOM 690 O O . ARG A 1 86 ? 14.063 8.706 -3.978 1.00 85.56 86 ARG A O 1
ATOM 697 N N . LYS A 1 87 ? 12.390 7.222 -3.721 1.00 84.62 87 LYS A N 1
ATOM 698 C CA . LY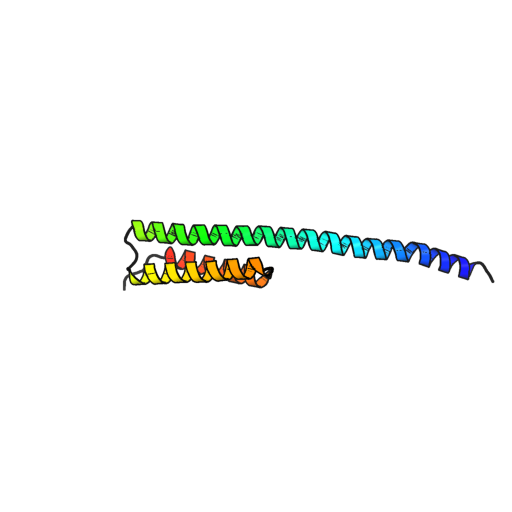S A 1 87 ? 12.701 6.445 -4.922 1.00 84.62 87 LYS A CA 1
ATOM 699 C C . LYS A 1 87 ? 12.200 7.141 -6.186 1.00 84.62 87 LYS A C 1
ATOM 701 O O . LYS A 1 87 ? 12.924 7.166 -7.171 1.00 84.62 87 LYS A O 1
ATOM 706 N N . GLU A 1 88 ? 11.032 7.782 -6.145 1.00 82.81 88 GLU A N 1
ATOM 707 C CA . GLU A 1 88 ? 10.527 8.597 -7.257 1.00 82.81 88 GLU A CA 1
ATOM 708 C C . GLU A 1 88 ? 11.507 9.718 -7.629 1.00 82.81 88 GLU A C 1
ATOM 710 O O . GLU A 1 88 ? 11.847 9.867 -8.799 1.00 82.81 88 GLU A O 1
ATOM 715 N N . GLN A 1 89 ? 12.067 10.417 -6.635 1.00 77.75 89 GLN A N 1
ATOM 716 C CA . GLN A 1 89 ? 13.081 11.460 -6.848 1.00 77.75 89 GLN A CA 1
ATOM 717 C C . GLN A 1 89 ? 14.367 10.966 -7.534 1.00 77.75 89 GLN A C 1
ATOM 719 O O . GLN A 1 89 ? 15.120 11.779 -8.065 1.00 77.75 89 GLN A O 1
ATOM 724 N N . ARG A 1 90 ? 14.656 9.660 -7.491 1.00 82.31 90 ARG A N 1
ATOM 725 C CA . ARG A 1 90 ? 15.893 9.058 -8.020 1.00 82.31 90 ARG A CA 1
ATOM 726 C C . ARG A 1 90 ? 15.670 8.205 -9.271 1.00 82.31 90 ARG A C 1
ATOM 728 O O . ARG A 1 90 ? 16.637 7.663 -9.791 1.00 82.31 90 ARG A O 1
ATOM 735 N N . GLY A 1 91 ? 14.426 8.086 -9.738 1.00 74.31 91 GLY A N 1
ATOM 736 C CA . GLY A 1 91 ? 14.039 7.117 -10.762 1.00 74.31 91 GLY A CA 1
ATOM 737 C C . GLY A 1 91 ? 13.881 5.720 -10.161 1.00 74.31 91 GLY A C 1
ATOM 738 O O . GLY A 1 91 ? 14.834 4.952 -10.076 1.00 74.31 91 GLY A O 1
ATOM 739 N N . MET A 1 92 ? 12.661 5.398 -9.726 1.00 82.38 92 MET A N 1
ATOM 740 C CA . MET A 1 92 ? 12.327 4.111 -9.109 1.00 82.38 92 MET A CA 1
ATOM 741 C C . MET A 1 92 ? 12.427 2.973 -10.130 1.00 82.38 92 MET A C 1
ATOM 743 O O . MET A 1 92 ? 11.870 3.068 -11.227 1.00 82.38 92 MET A O 1
ATOM 747 N N . SER A 1 93 ? 13.091 1.876 -9.761 1.00 83.94 93 SER A N 1
ATOM 748 C CA . SER A 1 93 ? 13.185 0.716 -10.645 1.00 83.94 93 SER A CA 1
ATOM 749 C C . SER A 1 93 ? 11.853 -0.052 -10.714 1.00 83.94 93 SER A C 1
ATOM 751 O O . SER A 1 93 ? 11.094 -0.084 -9.741 1.00 83.94 93 SER A O 1
ATOM 753 N N . PRO A 1 94 ? 11.578 -0.763 -11.825 1.00 81.00 94 PRO A N 1
ATOM 754 C CA . PRO A 1 94 ? 10.403 -1.619 -11.959 1.00 81.00 94 PRO A CA 1
ATOM 755 C C . PRO A 1 94 ? 10.204 -2.630 -10.820 1.00 81.00 94 PRO A C 1
ATOM 757 O O . PRO A 1 94 ? 9.060 -2.931 -10.483 1.00 81.00 94 PRO A O 1
ATOM 760 N N . GLN A 1 95 ? 11.293 -3.162 -10.261 1.00 85.19 95 GLN A N 1
ATOM 761 C CA . GLN A 1 95 ? 11.262 -4.145 -9.172 1.00 85.19 95 GLN A CA 1
ATOM 762 C C . GLN A 1 95 ? 10.891 -3.471 -7.852 1.00 85.19 95 GLN A C 1
ATOM 764 O O . GLN A 1 95 ? 10.023 -3.946 -7.129 1.00 85.19 95 GLN A O 1
ATOM 769 N N . GLU A 1 96 ? 11.482 -2.310 -7.579 1.00 86.38 96 GLU A N 1
ATOM 770 C CA . GLU A 1 96 ? 11.196 -1.537 -6.373 1.00 86.38 96 GLU A CA 1
ATOM 771 C C . GLU A 1 96 ? 9.744 -1.062 -6.324 1.00 86.38 96 GLU A C 1
ATOM 773 O O . GLU A 1 96 ? 9.127 -1.030 -5.258 1.00 86.38 96 GLU A O 1
ATOM 778 N N . THR A 1 97 ? 9.192 -0.699 -7.481 1.00 86.88 97 THR A N 1
ATOM 779 C CA . THR A 1 97 ? 7.778 -0.367 -7.605 1.00 86.88 97 THR A CA 1
ATOM 780 C C . THR A 1 97 ? 6.886 -1.551 -7.240 1.00 86.88 97 THR A C 1
ATOM 782 O O . THR A 1 97 ? 5.899 -1.395 -6.523 1.00 86.88 97 THR A O 1
ATOM 785 N N . GLU A 1 98 ? 7.235 -2.743 -7.719 1.00 88.81 98 GLU A N 1
ATOM 786 C CA . GLU A 1 98 ? 6.478 -3.961 -7.446 1.00 88.81 98 GLU A CA 1
ATOM 787 C C . GLU A 1 98 ? 6.560 -4.359 -5.966 1.00 88.81 98 GLU A C 1
ATOM 789 O O . GLU A 1 98 ? 5.545 -4.717 -5.372 1.00 88.81 98 GLU A O 1
ATOM 794 N N . GLU A 1 99 ? 7.731 -4.224 -5.340 1.00 91.75 99 GLU A N 1
ATOM 795 C CA . GLU A 1 99 ? 7.914 -4.444 -3.900 1.00 91.75 99 GLU A CA 1
ATOM 796 C C . GLU A 1 99 ? 7.033 -3.518 -3.053 1.00 91.75 99 GLU A C 1
ATOM 798 O O . GLU A 1 99 ? 6.370 -3.970 -2.115 1.00 91.75 99 GLU A O 1
ATOM 803 N N . LEU A 1 100 ? 7.003 -2.221 -3.380 1.00 92.25 100 LEU A N 1
ATOM 804 C CA . LEU A 1 100 ? 6.160 -1.252 -2.676 1.00 92.25 100 LEU A CA 1
ATOM 805 C C . LEU A 1 100 ? 4.672 -1.546 -2.889 1.00 92.25 100 LEU A C 1
ATOM 807 O O . LEU A 1 100 ? 3.905 -1.486 -1.930 1.00 92.25 100 LEU A O 1
ATOM 811 N N . SER A 1 101 ? 4.280 -1.901 -4.116 1.00 91.50 101 SER A N 1
ATOM 812 C CA . SER A 1 101 ? 2.90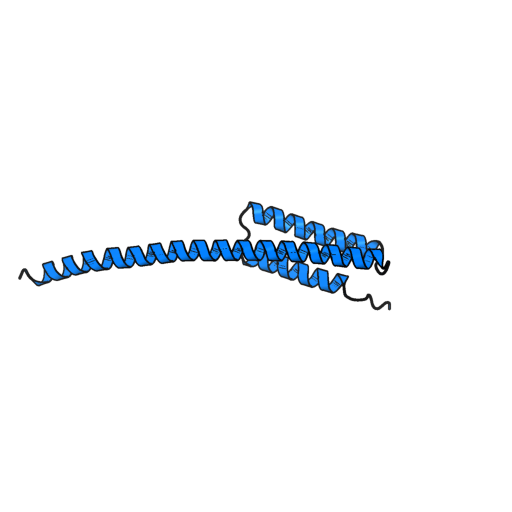0 -2.264 -4.449 1.00 91.50 101 SER A CA 1
ATOM 813 C C . SER A 1 101 ? 2.437 -3.490 -3.648 1.00 91.50 101 SER A C 1
ATOM 815 O O . SER A 1 101 ? 1.418 -3.421 -2.965 1.00 91.50 101 SER A O 1
ATOM 817 N N . LYS A 1 102 ? 3.237 -4.566 -3.613 1.00 93.25 102 LYS A N 1
ATOM 818 C CA . LYS A 1 102 ? 2.943 -5.776 -2.821 1.00 93.25 102 LYS A CA 1
ATOM 819 C C . LYS A 1 102 ? 2.891 -5.504 -1.320 1.00 93.25 102 LYS A C 1
ATOM 821 O O . LYS A 1 102 ? 2.016 -6.021 -0.633 1.00 93.25 102 LYS A O 1
ATOM 826 N N . SER A 1 103 ? 3.809 -4.682 -0.807 1.00 94.12 103 SER A N 1
ATOM 827 C CA . SER A 1 103 ? 3.817 -4.302 0.613 1.00 94.12 103 SER A CA 1
ATOM 828 C C . SER A 1 103 ? 2.525 -3.578 1.005 1.00 94.12 103 SER A C 1
ATOM 830 O O . SER A 1 103 ? 2.008 -3.792 2.098 1.00 94.12 103 SER A O 1
ATOM 832 N N . LEU A 1 104 ? 1.991 -2.738 0.112 1.00 94.38 104 LEU A N 1
ATOM 833 C CA . LEU A 1 104 ? 0.715 -2.057 0.329 1.00 94.38 104 LEU A CA 1
ATOM 834 C C . LEU A 1 104 ? -0.467 -3.018 0.274 1.00 94.38 104 LEU A C 1
ATOM 836 O O . LEU A 1 104 ? -1.348 -2.901 1.117 1.00 94.38 104 LEU A O 1
ATOM 840 N N . ASP A 1 105 ? -0.475 -3.977 -0.653 1.00 94.62 105 ASP A N 1
ATOM 841 C CA . ASP A 1 105 ? -1.546 -4.978 -0.730 1.00 94.62 105 ASP A CA 1
ATOM 842 C C . ASP A 1 105 ? -1.647 -5.795 0.558 1.00 94.62 105 ASP A C 1
ATOM 844 O O . ASP A 1 105 ? -2.734 -5.935 1.118 1.00 94.62 105 ASP A O 1
ATOM 848 N N . VAL A 1 106 ? -0.509 -6.280 1.064 1.00 95.12 106 VAL A N 1
ATOM 849 C CA . VAL A 1 106 ? -0.451 -7.016 2.335 1.00 95.12 106 VAL A CA 1
ATOM 850 C C . VAL A 1 106 ? -0.976 -6.148 3.474 1.00 95.12 106 VAL A C 1
ATOM 852 O O . VAL A 1 106 ? -1.849 -6.581 4.221 1.00 95.12 106 VAL A O 1
ATOM 855 N N . LEU A 1 107 ? -0.515 -4.898 3.564 1.00 93.94 107 LEU A N 1
ATOM 856 C CA . LEU A 1 107 ? -0.942 -3.978 4.613 1.00 93.94 107 LEU A CA 1
ATOM 857 C C . LEU A 1 107 ? -2.449 -3.683 4.548 1.00 93.94 107 LEU A C 1
ATOM 859 O O . LEU A 1 107 ? -3.118 -3.670 5.576 1.00 93.94 107 LEU A O 1
ATOM 863 N N . ILE A 1 108 ? -3.008 -3.477 3.354 1.00 94.38 108 ILE A N 1
ATOM 864 C CA . ILE A 1 108 ? -4.449 -3.264 3.162 1.00 94.38 108 ILE A CA 1
ATOM 865 C C . ILE A 1 108 ? -5.235 -4.487 3.641 1.00 94.38 108 ILE A C 1
ATOM 867 O O . ILE A 1 108 ? -6.235 -4.331 4.345 1.00 94.38 108 ILE A O 1
ATOM 871 N N . ILE A 1 109 ? -4.791 -5.695 3.283 1.00 93.62 109 ILE A N 1
ATOM 872 C CA . ILE A 1 109 ? -5.426 -6.945 3.713 1.00 93.62 109 ILE A CA 1
ATOM 873 C C . ILE A 1 109 ? -5.361 -7.080 5.235 1.00 93.62 109 ILE A C 1
ATOM 875 O O . ILE A 1 109 ? -6.386 -7.357 5.855 1.00 93.62 109 ILE A O 1
ATOM 879 N N . GLU A 1 110 ? -4.204 -6.839 5.850 1.00 91.31 110 GLU A N 1
ATOM 880 C CA . GLU A 1 110 ? -4.044 -6.893 7.306 1.00 91.31 110 GLU A CA 1
ATOM 881 C C . GLU A 1 11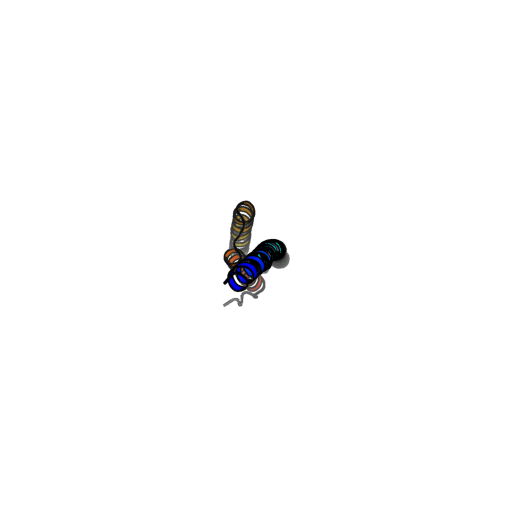0 ? -4.982 -5.914 8.015 1.00 91.31 110 GLU A C 1
ATOM 883 O O . GLU A 1 110 ? -5.698 -6.309 8.932 1.00 91.31 110 GLU A O 1
ATOM 888 N N . ILE A 1 111 ? -5.050 -4.660 7.554 1.00 90.06 111 ILE A N 1
ATOM 889 C CA . ILE A 1 111 ? -5.938 -3.663 8.159 1.00 90.06 111 ILE A CA 1
ATOM 890 C C . ILE A 1 111 ? -7.405 -4.085 7.986 1.00 90.06 111 ILE A C 1
ATOM 892 O O . ILE A 1 111 ? -8.179 -3.919 8.928 1.00 90.06 111 ILE A O 1
ATOM 896 N N . LYS A 1 112 ? -7.807 -4.647 6.834 1.00 89.62 112 LYS A N 1
ATOM 897 C CA . LYS A 1 112 ? -9.188 -5.117 6.583 1.00 89.62 112 LYS A CA 1
ATOM 898 C C . LYS A 1 112 ? -9.550 -6.376 7.373 1.00 89.62 112 LYS A C 1
ATOM 900 O O . LYS A 1 112 ? -10.719 -6.547 7.714 1.00 89.62 112 LYS A O 1
ATOM 905 N N . THR A 1 113 ? -8.586 -7.251 7.648 1.00 86.00 113 THR A N 1
ATOM 906 C CA . THR A 1 113 ? -8.846 -8.559 8.260 1.00 86.00 113 THR A CA 1
ATOM 907 C C . THR A 1 113 ? -9.401 -8.369 9.674 1.00 86.00 113 THR A C 1
ATOM 909 O O . THR A 1 113 ? -8.748 -7.732 10.504 1.00 86.00 113 THR A O 1
ATOM 912 N N . PRO A 1 114 ? -10.612 -8.859 9.988 1.00 66.94 114 PRO A N 1
ATOM 913 C CA . PRO A 1 114 ? -11.143 -8.772 11.340 1.00 66.94 114 PRO A CA 1
ATOM 914 C C . PRO A 1 114 ? -10.188 -9.490 12.296 1.00 66.94 114 PRO A C 1
ATOM 916 O O . PRO A 1 114 ? -9.771 -10.614 12.032 1.00 66.94 114 PRO A O 1
ATOM 919 N N . VAL A 1 115 ? -9.813 -8.824 13.390 1.00 65.12 115 VAL A N 1
ATOM 920 C CA . VAL A 1 115 ? -9.012 -9.463 14.432 1.00 65.12 115 VAL A CA 1
ATOM 921 C C . VAL A 1 115 ? -9.933 -10.484 15.086 1.00 65.12 115 VAL A C 1
ATOM 923 O O . VAL A 1 115 ? -10.823 -10.114 15.851 1.00 65.12 115 VAL A O 1
ATOM 926 N N . GLU A 1 116 ? -9.784 -11.758 14.728 1.00 53.44 116 GLU A N 1
ATOM 927 C CA . GLU A 1 116 ? -10.400 -12.840 15.486 1.00 53.44 116 GLU A CA 1
ATOM 928 C C . GLU A 1 116 ? -9.791 -12.792 16.887 1.00 53.44 116 GLU A C 1
ATOM 930 O O . GLU A 1 116 ? -8.635 -13.151 17.115 1.00 53.44 116 GLU A O 1
ATOM 935 N N . SER A 1 117 ? -10.560 -12.220 17.810 1.00 40.34 117 SER A N 1
ATOM 936 C CA . SER A 1 117 ? -10.237 -12.172 19.226 1.00 40.34 117 SER A CA 1
ATOM 937 C C . SER A 1 117 ? -10.145 -13.618 19.720 1.00 40.34 117 SER A C 1
ATOM 939 O O . SER A 1 117 ? -11.149 -14.330 19.717 1.00 40.34 117 SER A O 1
ATOM 941 N N . LYS A 1 118 ? -8.934 -14.066 20.060 1.00 36.38 118 LYS A N 1
ATOM 942 C CA . LYS A 1 118 ? -8.728 -15.259 20.887 1.00 36.38 118 LYS A CA 1
ATOM 943 C C . LYS A 1 118 ? -9.049 -14.946 22.339 1.00 36.38 118 LYS A C 1
ATOM 945 O O . LYS A 1 118 ? -8.645 -13.849 22.785 1.00 36.38 118 LYS A O 1
#

Secondary structure (DSSP, 8-state):
--HHHHHHHHHHHHHHHHHHHHHHHHHHHHHHHHHHHHHHHHHHHHHHHHHHHHHHHHHHHTT-S-HHHHHHHHHHHHHHHHHHHHHHTT---HHHHHHHHHHHHHHHHHHHS-----

Solvent-accessible surface area (backbone atoms only — not comparable to full-atom values): 6644 Å² total; per-residue (Å²): 140,69,69,64,65,56,52,51,53,52,49,52,68,58,49,52,58,54,53,50,48,53,53,52,52,51,50,54,55,49,51,54,54,50,54,51,53,51,53,54,51,53,51,49,45,52,51,45,54,49,48,39,50,50,53,49,51,50,36,54,73,68,62,76,54,55,73,68,54,51,54,50,54,52,48,52,54,49,54,53,51,54,52,50,54,60,32,56,78,69,67,61,49,78,64,57,51,49,53,53,41,51,53,41,53,53,49,38,49,57,68,67,49,77,80,79,83,126

Radius of gyration: 26.39 Å; Cα contacts (8 Å, |Δi|>4): 49; chains: 1; bounding box: 53×27×84 Å